Protein AF-A0A520AIV6-F1 (afdb_monomer_lite)

Structure (mmCIF, N/CA/C/O backbone):
data_AF-A0A520AIV6-F1
#
_entry.id   AF-A0A520AIV6-F1
#
loop_
_atom_site.group_PDB
_atom_site.id
_atom_site.type_symbol
_atom_site.label_atom_id
_atom_site.label_alt_id
_atom_site.label_comp_id
_atom_site.label_asym_id
_atom_site.label_entity_id
_atom_site.label_seq_id
_atom_site.pdbx_PDB_ins_code
_atom_site.Cartn_x
_atom_site.Cartn_y
_atom_site.Cartn_z
_atom_site.occupancy
_atom_site.B_iso_or_equiv
_atom_site.auth_seq_id
_atom_site.auth_comp_id
_atom_site.auth_asym_id
_atom_site.auth_atom_id
_atom_site.pdbx_PDB_model_num
ATOM 1 N N . MET A 1 1 ? -25.273 37.913 -7.290 1.00 60.16 1 MET A N 1
ATOM 2 C CA . MET A 1 1 ? -24.150 37.482 -8.160 1.00 60.16 1 MET A CA 1
ATOM 3 C C . MET A 1 1 ? -22.822 37.348 -7.413 1.00 60.16 1 MET A C 1
ATOM 5 O O . MET A 1 1 ? -22.269 36.262 -7.426 1.00 60.16 1 MET A O 1
ATOM 9 N N . LYS A 1 2 ? -22.345 38.371 -6.682 1.00 64.38 2 LYS A N 1
ATOM 10 C CA . LYS A 1 2 ? -21.058 38.322 -5.944 1.00 64.38 2 LYS A CA 1
ATOM 11 C C . LYS A 1 2 ? -20.924 37.144 -4.954 1.00 64.38 2 LYS A C 1
ATOM 13 O O . LYS A 1 2 ? -19.882 36.507 -4.905 1.00 64.38 2 LYS A O 1
ATOM 18 N N . LYS A 1 3 ? -21.998 36.812 -4.221 1.00 70.44 3 LYS A N 1
ATOM 19 C CA . LYS A 1 3 ? -22.026 35.675 -3.276 1.00 70.44 3 LYS A CA 1
ATOM 20 C C . LYS A 1 3 ? -21.972 34.301 -3.964 1.00 70.44 3 LYS A C 1
ATOM 22 O O . LYS A 1 3 ? -21.358 33.386 -3.435 1.00 70.44 3 LYS A O 1
ATOM 27 N N . LEU A 1 4 ? -22.579 34.178 -5.148 1.00 78.88 4 LEU A N 1
ATOM 28 C CA . LEU A 1 4 ? -22.555 32.945 -5.943 1.00 78.88 4 LEU A CA 1
ATOM 29 C C . LEU A 1 4 ? -21.161 32.717 -6.546 1.00 78.88 4 LEU A C 1
ATOM 31 O O . LEU A 1 4 ? -20.655 31.604 -6.521 1.00 78.88 4 LEU A O 1
ATOM 35 N N . LEU A 1 5 ? -20.514 33.796 -7.001 1.00 78.25 5 LEU A N 1
ATOM 36 C CA . LEU A 1 5 ? -19.137 33.762 -7.495 1.00 78.25 5 LEU A CA 1
ATOM 37 C C . LEU A 1 5 ? -18.151 33.334 -6.401 1.00 78.25 5 LEU A C 1
ATOM 39 O O . LEU A 1 5 ? -17.325 32.466 -6.643 1.00 78.25 5 LEU A O 1
ATOM 43 N N . ALA A 1 6 ? -18.286 33.871 -5.183 1.00 76.56 6 ALA A N 1
ATOM 44 C CA . ALA A 1 6 ? -17.454 33.464 -4.051 1.00 76.56 6 ALA A CA 1
ATOM 45 C C . ALA A 1 6 ? -17.627 31.974 -3.697 1.00 76.5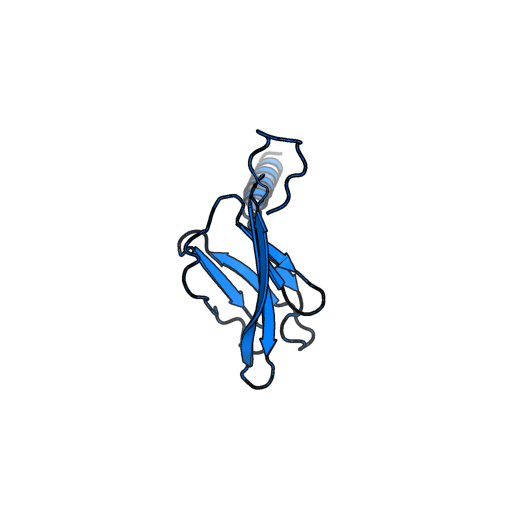6 6 ALA A C 1
ATOM 47 O O . ALA A 1 6 ? -16.644 31.296 -3.413 1.00 76.56 6 ALA A O 1
ATOM 48 N N . LEU A 1 7 ? -18.858 31.453 -3.762 1.00 80.25 7 LEU A N 1
ATOM 49 C CA . LEU A 1 7 ? -19.141 30.040 -3.505 1.00 80.25 7 LEU A CA 1
ATOM 50 C C . LEU A 1 7 ? -18.503 29.126 -4.563 1.00 80.25 7 LEU A C 1
ATOM 52 O O . LEU A 1 7 ? -17.910 28.112 -4.208 1.00 80.25 7 LEU A O 1
ATOM 56 N N . ILE A 1 8 ? -18.577 29.511 -5.842 1.00 79.81 8 ILE A N 1
ATOM 57 C CA . ILE A 1 8 ? -17.943 28.778 -6.947 1.00 79.81 8 ILE A CA 1
ATOM 58 C C . ILE A 1 8 ? -16.420 28.774 -6.773 1.00 79.81 8 ILE A C 1
ATOM 60 O O . ILE A 1 8 ? -15.805 27.720 -6.877 1.00 79.81 8 ILE A O 1
ATOM 64 N N . THR A 1 9 ? -15.810 29.909 -6.420 1.00 73.94 9 THR A N 1
ATOM 65 C CA . THR A 1 9 ? -14.361 29.988 -6.172 1.00 73.94 9 THR A CA 1
ATOM 66 C C . THR A 1 9 ? -13.918 29.081 -5.020 1.00 73.94 9 THR A C 1
ATOM 68 O O . THR A 1 9 ? -12.899 28.404 -5.136 1.00 73.94 9 THR A O 1
ATOM 71 N N . VAL A 1 10 ? -14.689 29.010 -3.928 1.00 75.69 10 VAL A N 1
ATOM 72 C CA . VAL A 1 10 ? -14.388 28.123 -2.788 1.00 75.69 10 VAL A CA 1
ATOM 73 C C . VAL A 1 10 ? -14.535 26.642 -3.163 1.00 75.69 10 VAL A C 1
ATOM 75 O O . VAL A 1 10 ? -13.696 25.836 -2.762 1.00 75.69 10 VAL A O 1
ATOM 78 N N . LEU A 1 11 ? -15.543 26.279 -3.967 1.00 70.38 11 LEU A N 1
ATOM 79 C CA . LEU A 1 11 ? -15.737 24.905 -4.455 1.00 70.38 11 LEU A CA 1
ATOM 80 C C . LEU A 1 11 ? -14.619 24.447 -5.408 1.00 70.38 11 LEU A C 1
ATOM 82 O O . LEU A 1 11 ? -14.231 23.279 -5.408 1.00 70.38 11 LEU A O 1
ATOM 86 N N . SER A 1 12 ? -14.083 25.362 -6.216 1.00 66.94 12 SER A N 1
ATOM 87 C CA . SER A 1 12 ? -12.991 25.050 -7.141 1.00 66.94 12 SER A CA 1
ATOM 88 C C . SER A 1 12 ? -11.679 24.765 -6.407 1.00 66.94 12 SER A C 1
ATOM 90 O O . SER A 1 12 ? -10.947 23.861 -6.795 1.00 66.94 12 SER A O 1
ATOM 92 N N . ILE A 1 13 ? -11.386 25.486 -5.317 1.00 65.62 13 ILE A N 1
ATOM 93 C CA . ILE A 1 13 ? -10.136 25.321 -4.553 1.00 65.62 13 ILE A CA 1
ATOM 94 C C . ILE A 1 13 ? -10.112 23.988 -3.785 1.00 65.62 13 ILE A C 1
ATOM 96 O O . ILE A 1 13 ? -9.057 23.367 -3.671 1.00 65.62 13 ILE A O 1
ATOM 100 N N . SER A 1 14 ? -11.259 23.500 -3.299 1.00 60.41 14 SER A N 1
ATOM 101 C CA . SER A 1 14 ? -11.327 22.225 -2.567 1.00 60.41 14 SER A CA 1
ATOM 102 C C . SER A 1 14 ? -11.121 20.991 -3.454 1.00 60.41 14 SER A C 1
ATOM 104 O O . SER A 1 14 ? -10.728 19.940 -2.947 1.00 60.41 14 SER A O 1
ATOM 106 N N . SER A 1 15 ? -11.322 21.112 -4.770 1.00 59.00 15 SER A N 1
ATOM 107 C CA . SER A 1 15 ? -11.185 19.995 -5.715 1.00 59.00 15 SER A CA 1
ATOM 108 C C . SER A 1 15 ? -9.723 19.619 -6.004 1.00 59.00 15 SER A C 1
ATOM 110 O O . SER A 1 15 ? -9.434 18.460 -6.292 1.00 59.00 15 SER A O 1
ATOM 112 N N . PHE A 1 16 ? -8.777 20.556 -5.866 1.00 56.31 16 PHE A N 1
ATOM 113 C CA . PHE A 1 16 ? -7.349 20.302 -6.124 1.00 56.31 16 PHE A CA 1
ATOM 114 C C . PHE A 1 16 ? -6.629 19.558 -4.986 1.00 56.31 16 PHE A C 1
ATOM 116 O O . PHE A 1 16 ? -5.507 19.095 -5.167 1.00 56.31 16 PHE A O 1
ATOM 123 N N . ALA A 1 17 ? -7.253 19.415 -3.812 1.00 53.16 17 ALA A N 1
ATOM 124 C CA . ALA A 1 17 ? -6.590 18.907 -2.610 1.00 53.16 17 ALA A CA 1
ATOM 125 C C . ALA A 1 17 ? -6.541 17.367 -2.483 1.00 53.16 17 ALA A C 1
ATOM 127 O O . ALA A 1 17 ? -6.012 16.866 -1.493 1.00 53.16 17 ALA A O 1
ATOM 128 N N . PHE A 1 18 ? -7.080 16.601 -3.444 1.00 54.81 18 PHE A N 1
ATOM 129 C CA . PHE A 1 18 ? -7.349 15.163 -3.250 1.00 54.81 18 PHE A CA 1
ATOM 130 C C . PHE A 1 18 ? -6.718 14.190 -4.259 1.00 54.81 18 PHE A C 1
ATOM 132 O O . PHE A 1 18 ? -7.055 13.010 -4.237 1.00 54.81 18 PHE A O 1
ATOM 139 N N . ALA A 1 19 ? -5.759 14.608 -5.084 1.00 57.44 19 ALA A N 1
ATOM 140 C CA . ALA A 1 19 ? -5.131 13.721 -6.074 1.00 57.44 19 ALA A CA 1
ATOM 141 C C . ALA A 1 19 ? -3.990 12.829 -5.521 1.00 57.44 19 ALA A C 1
ATOM 143 O O . ALA A 1 19 ? -3.084 12.469 -6.265 1.00 57.44 19 ALA A O 1
ATOM 144 N N . GLN A 1 20 ? -3.983 12.483 -4.227 1.00 65.69 20 GLN A N 1
ATOM 145 C CA . GLN A 1 20 ? -3.004 11.516 -3.716 1.00 65.69 20 GLN A CA 1
ATOM 146 C C . GLN A 1 20 ? -3.492 10.096 -4.008 1.00 65.69 20 GLN A C 1
ATOM 148 O O . GLN A 1 20 ? -4.543 9.695 -3.500 1.00 65.69 20 GLN A O 1
ATOM 153 N N . ASP A 1 21 ? -2.707 9.335 -4.774 1.00 81.06 21 ASP A N 1
ATOM 154 C CA . ASP A 1 21 ? -2.978 7.925 -5.053 1.00 81.06 21 ASP A CA 1
ATOM 155 C C . ASP A 1 21 ? -3.087 7.135 -3.744 1.00 81.06 21 ASP A C 1
ATOM 157 O O . ASP A 1 21 ? -2.118 6.907 -3.012 1.00 81.06 21 ASP A O 1
ATOM 161 N N . LYS A 1 22 ? -4.326 6.759 -3.426 1.00 93.12 22 LYS A N 1
ATOM 162 C CA . LYS A 1 22 ? -4.703 6.062 -2.202 1.00 93.12 22 LYS A CA 1
ATOM 163 C C . LYS A 1 22 ? -5.674 4.949 -2.547 1.00 93.12 22 LYS A C 1
ATOM 165 O O . LYS A 1 22 ? -6.695 5.164 -3.194 1.00 93.12 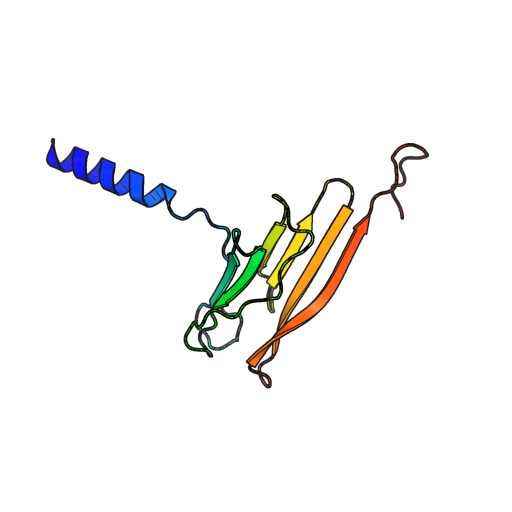22 LYS A O 1
ATOM 170 N N . ILE A 1 23 ? -5.405 3.768 -2.015 1.00 97.25 23 ILE A N 1
ATOM 171 C CA . ILE A 1 23 ? -6.344 2.653 -2.035 1.00 97.25 23 ILE A CA 1
ATOM 172 C C . ILE A 1 23 ? -7.410 2.895 -0.965 1.00 97.25 23 ILE A C 1
ATOM 174 O O . ILE A 1 23 ? -7.075 3.201 0.179 1.00 97.25 23 ILE A O 1
ATOM 178 N N . VAL A 1 24 ? -8.681 2.725 -1.329 1.00 97.00 24 VAL A N 1
ATOM 179 C CA . VAL A 1 24 ? -9.817 2.634 -0.400 1.00 97.00 24 VAL A CA 1
ATOM 180 C C . VAL A 1 24 ? -10.472 1.277 -0.613 1.00 97.00 24 VAL A C 1
ATOM 182 O O . VAL A 1 24 ? -11.088 1.052 -1.654 1.00 97.00 24 VAL A O 1
ATOM 185 N N . LYS A 1 25 ? -10.272 0.351 0.323 1.00 96.75 25 LYS A N 1
ATOM 186 C CA . LYS A 1 25 ? -10.729 -1.040 0.213 1.00 96.75 25 LYS A CA 1
ATOM 187 C C . LYS A 1 25 ? -10.738 -1.698 1.592 1.00 96.75 25 LYS A C 1
ATOM 189 O O . LYS A 1 25 ? -9.909 -1.337 2.409 1.00 96.75 25 LYS A O 1
ATOM 194 N N . ASP A 1 26 ? -11.617 -2.667 1.821 1.00 97.56 26 ASP A N 1
ATOM 195 C CA . ASP A 1 26 ? -11.536 -3.594 2.960 1.00 97.56 26 ASP A CA 1
ATOM 196 C C . ASP A 1 26 ? -10.305 -4.517 2.818 1.00 97.56 26 ASP A C 1
ATOM 198 O O . ASP A 1 26 ? 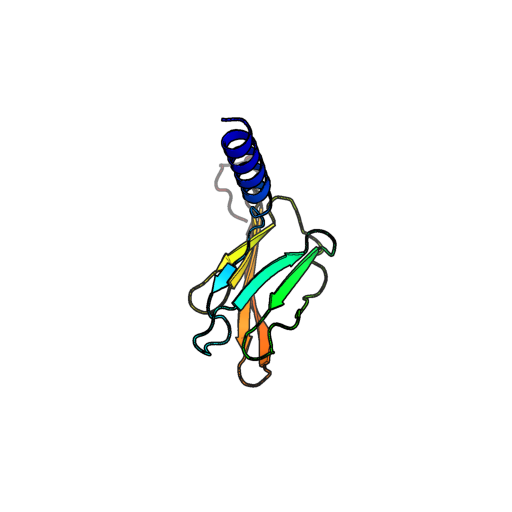-10.277 -5.415 1.966 1.00 97.56 26 ASP A O 1
ATOM 202 N N . ILE A 1 27 ? -9.237 -4.213 3.561 1.00 97.75 27 ILE A N 1
ATOM 203 C CA . ILE A 1 27 ? -7.946 -4.919 3.541 1.00 97.75 27 ILE A CA 1
ATOM 204 C C . ILE A 1 27 ? -7.882 -5.957 4.662 1.00 97.75 27 ILE A C 1
ATOM 206 O O . ILE A 1 27 ? -7.238 -6.993 4.476 1.00 97.75 27 ILE A O 1
ATOM 210 N N . ASP A 1 28 ? -8.512 -5.688 5.806 1.00 96.62 28 ASP A N 1
ATOM 211 C CA . ASP A 1 28 ? -8.496 -6.568 6.978 1.00 96.62 28 ASP A CA 1
ATOM 212 C C . ASP A 1 28 ? -9.725 -7.490 7.120 1.00 96.62 28 ASP A C 1
ATOM 214 O O . ASP A 1 28 ? -9.759 -8.352 8.008 1.00 96.62 28 ASP A O 1
ATOM 218 N N . PHE A 1 29 ? -10.647 -7.415 6.158 1.00 95.50 29 PHE A N 1
ATOM 219 C CA . PHE A 1 29 ? -11.817 -8.276 5.980 1.00 95.50 29 PHE A CA 1
ATOM 220 C C . PHE A 1 29 ? -12.843 -8.155 7.115 1.00 95.50 29 PHE A C 1
ATOM 222 O O . PHE A 1 29 ? -13.452 -9.156 7.516 1.00 95.50 29 PHE A O 1
ATOM 229 N N . ASP A 1 30 ? -13.037 -6.942 7.644 1.00 96.31 30 ASP A N 1
ATOM 230 C CA . ASP A 1 30 ? -14.070 -6.621 8.638 1.00 96.31 30 ASP A CA 1
ATOM 231 C C . ASP A 1 30 ? -15.323 -5.944 8.046 1.00 96.31 30 ASP A C 1
ATOM 233 O O . ASP A 1 30 ? -16.262 -5.615 8.780 1.00 96.31 30 ASP A O 1
ATOM 237 N N . GLY A 1 31 ? -15.371 -5.771 6.721 1.00 96.75 31 GLY A N 1
ATOM 238 C CA . GLY A 1 31 ? -16.475 -5.141 6.000 1.00 96.75 31 GLY A CA 1
ATOM 239 C C . GLY A 1 31 ? -16.434 -3.612 5.992 1.00 96.75 31 GLY A C 1
ATOM 240 O O . GLY A 1 31 ? -17.377 -2.988 5.496 1.00 96.75 31 GLY A O 1
ATOM 241 N N . LYS A 1 32 ? -15.381 -2.980 6.527 1.00 97.81 32 LYS A N 1
ATOM 242 C CA . LYS A 1 32 ? -15.187 -1.524 6.503 1.00 97.81 32 LYS A CA 1
ATOM 243 C C . LYS A 1 32 ? -14.020 -1.156 5.594 1.00 97.81 32 LYS A C 1
ATOM 245 O O . LYS A 1 32 ? -13.088 -1.916 5.385 1.00 97.81 32 LYS A O 1
ATOM 250 N N . ASN A 1 33 ? -14.079 0.048 5.032 1.00 98.00 33 ASN A N 1
ATOM 251 C CA . ASN A 1 33 ? -13.023 0.517 4.143 1.00 98.00 33 ASN A CA 1
ATOM 252 C C . ASN A 1 33 ? -11.777 0.944 4.922 1.00 98.00 33 ASN A C 1
ATOM 254 O O . ASN A 1 33 ? -11.840 1.853 5.753 1.00 98.00 33 ASN A O 1
ATOM 258 N N . ASP A 1 34 ? -10.640 0.389 4.523 1.00 98.06 34 ASP A N 1
ATOM 259 C CA . ASP A 1 34 ? -9.309 0.792 4.950 1.00 98.06 34 ASP A CA 1
ATOM 260 C C . ASP A 1 34 ? -8.670 1.746 3.954 1.00 98.06 34 ASP A C 1
ATOM 262 O O . ASP A 1 34 ? -9.179 1.995 2.854 1.00 98.06 34 ASP A O 1
ATOM 266 N N . THR A 1 35 ? -7.513 2.285 4.338 1.00 97.81 35 THR A N 1
ATOM 267 C CA . THR A 1 35 ? -6.702 3.087 3.424 1.00 97.81 35 THR A CA 1
ATOM 268 C C . THR A 1 35 ? -5.255 2.642 3.379 1.00 97.81 35 THR A C 1
ATOM 270 O O . THR A 1 35 ? -4.657 2.358 4.418 1.00 97.81 35 THR A O 1
ATOM 273 N N . VAL A 1 36 ? -4.690 2.644 2.173 1.00 98.19 36 VAL A N 1
ATOM 274 C CA . VAL A 1 36 ? -3.261 2.426 1.927 1.00 98.19 36 VAL A CA 1
ATOM 275 C C . VAL A 1 36 ? -2.757 3.507 0.981 1.00 98.19 36 VAL A C 1
ATOM 277 O O . VAL A 1 36 ? -3.382 3.765 -0.046 1.00 98.19 36 VAL A O 1
ATOM 280 N N . TYR A 1 37 ? -1.650 4.156 1.326 1.00 96.50 37 TYR A N 1
ATOM 281 C CA . TYR A 1 37 ? -1.009 5.186 0.505 1.00 96.50 37 TYR A CA 1
ATOM 282 C C . TYR A 1 37 ? 0.488 5.261 0.794 1.00 96.50 37 TYR A C 1
ATOM 284 O O . TYR A 1 37 ? 0.964 4.706 1.785 1.00 96.50 37 TYR A O 1
ATOM 292 N N . ILE A 1 38 ? 1.221 5.981 -0.053 1.00 95.38 38 ILE A N 1
ATOM 293 C CA . ILE A 1 38 ? 2.633 6.299 0.172 1.00 95.38 38 ILE A CA 1
ATOM 294 C C . ILE A 1 38 ? 2.731 7.691 0.801 1.00 95.38 38 ILE A C 1
ATOM 296 O O . ILE A 1 38 ? 2.211 8.673 0.268 1.00 95.38 38 ILE A O 1
ATOM 300 N N . ASP A 1 39 ? 3.386 7.778 1.955 1.00 93.75 39 ASP A N 1
ATOM 301 C CA . ASP A 1 39 ? 3.821 9.035 2.556 1.00 93.75 39 ASP A CA 1
ATOM 302 C C . ASP A 1 39 ? 5.058 9.523 1.798 1.00 93.75 39 ASP A C 1
ATOM 304 O O . ASP A 1 39 ? 6.166 9.077 2.072 1.00 93.75 39 ASP A O 1
ATOM 308 N N . GLN A 1 40 ? 4.859 10.417 0.828 1.00 88.88 40 GLN A N 1
ATOM 309 C CA . GLN A 1 40 ? 5.915 10.898 -0.075 1.00 88.88 40 GLN A CA 1
ATOM 310 C C . GLN A 1 40 ? 7.040 11.672 0.634 1.00 88.88 40 GLN A C 1
ATOM 312 O O . GLN A 1 40 ? 8.094 11.889 0.051 1.00 88.88 40 GLN A O 1
ATOM 317 N N . LYS A 1 41 ? 6.844 12.100 1.891 1.00 90.25 41 LYS A N 1
ATOM 318 C CA . LYS A 1 41 ? 7.901 12.763 2.674 1.00 90.25 41 LYS A CA 1
ATOM 319 C C . LYS A 1 41 ? 8.778 11.764 3.412 1.00 90.25 41 LYS A C 1
ATOM 321 O O . LYS A 1 41 ? 9.983 11.950 3.484 1.00 90.25 41 LYS A O 1
ATOM 326 N N . ALA A 1 42 ? 8.155 10.746 4.003 1.00 93.00 42 ALA A N 1
ATOM 327 C CA . ALA A 1 42 ? 8.854 9.706 4.754 1.00 93.00 42 ALA A CA 1
ATOM 328 C C . ALA A 1 42 ? 9.248 8.501 3.886 1.00 93.00 42 ALA A C 1
ATOM 330 O O . ALA A 1 42 ? 9.880 7.583 4.395 1.00 93.00 42 ALA A O 1
ATOM 331 N N . LEU A 1 43 ? 8.810 8.476 2.623 1.00 92.88 43 LEU A N 1
ATOM 332 C CA . LEU A 1 43 ? 8.959 7.374 1.673 1.00 92.88 43 LEU A CA 1
ATOM 333 C C . LEU A 1 43 ? 8.502 6.038 2.271 1.00 92.88 43 LEU A C 1
ATOM 335 O O . LEU A 1 43 ? 9.198 5.035 2.213 1.00 92.88 43 LEU A O 1
ATOM 339 N N . GLN A 1 44 ? 7.319 6.020 2.885 1.00 95.69 44 GLN A N 1
ATOM 340 C CA . GLN A 1 44 ? 6.779 4.850 3.588 1.00 95.69 44 GLN A CA 1
ATOM 341 C C . GLN A 1 44 ? 5.386 4.493 3.089 1.00 95.69 44 GLN A C 1
ATOM 343 O O . GLN A 1 44 ? 4.565 5.372 2.829 1.00 95.69 44 GLN A O 1
ATOM 348 N N . ILE A 1 45 ? 5.069 3.200 3.066 1.00 96.81 45 ILE A N 1
ATOM 349 C CA . ILE A 1 45 ? 3.689 2.735 2.954 1.00 96.81 45 ILE A CA 1
ATOM 350 C C . ILE A 1 45 ? 3.000 3.008 4.290 1.00 96.81 45 ILE A C 1
ATOM 352 O O . ILE A 1 45 ? 3.480 2.600 5.352 1.00 96.81 45 ILE A O 1
ATOM 356 N N . VAL A 1 46 ? 1.851 3.673 4.238 1.00 97.56 46 VAL A N 1
ATOM 357 C CA . VAL A 1 46 ? 0.989 3.900 5.392 1.00 97.56 46 VAL A CA 1
ATOM 358 C C . VAL A 1 46 ? -0.321 3.162 5.188 1.00 97.56 46 VAL A C 1
ATOM 360 O O . VAL A 1 46 ? -1.064 3.446 4.252 1.00 97.56 46 VAL A O 1
ATOM 363 N N . CYS A 1 47 ? -0.618 2.245 6.104 1.00 97.94 47 CYS A N 1
ATOM 364 C CA . CYS A 1 47 ? -1.904 1.563 6.186 1.00 97.94 47 CYS A CA 1
ATOM 365 C C . CYS A 1 47 ? -2.704 2.121 7.368 1.00 97.94 47 CYS A C 1
ATOM 367 O O . CYS A 1 47 ? -2.152 2.365 8.445 1.00 97.94 47 CYS A O 1
ATOM 369 N N . ARG A 1 48 ? -4.011 2.311 7.191 1.00 97.94 48 ARG A N 1
ATOM 370 C CA . ARG A 1 48 ? -4.951 2.624 8.276 1.00 97.94 48 ARG A CA 1
ATOM 371 C C . ARG A 1 48 ? -6.096 1.634 8.199 1.00 97.94 48 ARG A C 1
ATOM 373 O O . ARG A 1 48 ? -6.927 1.757 7.303 1.00 97.94 48 ARG A O 1
ATOM 380 N N . LEU A 1 49 ? -6.076 0.685 9.129 1.00 98.00 49 LEU A N 1
ATOM 381 C CA . LEU A 1 49 ? -6.979 -0.458 9.163 1.00 98.00 49 LEU A CA 1
ATOM 382 C C . LEU A 1 49 ? -8.104 -0.233 10.180 1.00 98.00 49 LEU A C 1
ATOM 384 O O . LEU A 1 49 ? -7.847 0.260 11.288 1.00 98.00 49 LEU A O 1
ATOM 388 N N . SER A 1 50 ? -9.327 -0.587 9.825 1.00 97.75 50 SER A N 1
ATOM 389 C CA . SER A 1 50 ? -10.543 -0.478 10.626 1.00 97.75 50 SER A CA 1
ATOM 390 C C . SER A 1 50 ? -10.445 -1.305 11.909 1.00 97.75 50 SER A C 1
ATOM 392 O O . SER A 1 50 ? -10.720 -0.773 12.991 1.00 97.75 50 SER A O 1
ATOM 394 N N . THR A 1 51 ? -9.917 -2.534 11.847 1.00 96.62 51 THR A N 1
ATOM 395 C CA . THR A 1 51 ? -9.687 -3.403 13.020 1.00 96.62 51 THR A CA 1
ATOM 396 C C . THR A 1 51 ? -8.664 -2.835 14.006 1.00 96.62 51 THR A C 1
ATOM 398 O O . THR A 1 51 ? -8.563 -3.296 15.146 1.00 96.62 51 THR A O 1
ATOM 401 N N . GLN A 1 52 ? -7.906 -1.816 13.592 1.00 96.44 52 GLN A N 1
ATOM 402 C CA . GLN A 1 52 ? -6.886 -1.137 14.394 1.00 96.44 52 GLN A CA 1
ATOM 403 C C . GLN A 1 52 ? -7.215 0.336 14.646 1.00 96.44 52 GLN A C 1
ATOM 405 O O . GLN A 1 52 ? -6.318 1.149 14.896 1.00 96.44 52 GLN A O 1
ATOM 410 N N . ASN A 1 53 ? -8.504 0.691 14.608 1.00 97.25 53 ASN A N 1
ATOM 411 C CA . ASN A 1 53 ? -9.004 2.045 14.860 1.00 97.25 53 ASN A CA 1
ATOM 412 C C . ASN A 1 53 ? -8.348 3.102 13.954 1.00 97.25 53 ASN A C 1
ATOM 414 O O . ASN A 1 53 ? -8.108 4.236 14.373 1.00 97.25 53 ASN A O 1
ATOM 418 N N . PHE A 1 54 ? -7.999 2.721 12.723 1.00 97.44 54 PHE A N 1
ATOM 419 C CA . PHE A 1 54 ? -7.364 3.578 11.723 1.00 97.44 54 PHE A CA 1
ATOM 420 C C . PHE A 1 54 ? -6.057 4.241 12.186 1.00 97.44 54 PHE A C 1
ATOM 422 O O . PHE A 1 54 ? -5.691 5.314 11.678 1.00 97.44 54 PHE A O 1
ATOM 429 N N . LYS A 1 55 ? -5.340 3.619 13.135 1.00 97.06 55 LYS A N 1
ATOM 430 C CA . LYS A 1 55 ? -3.973 4.014 13.500 1.00 97.06 55 LYS A CA 1
ATOM 431 C C . LYS A 1 55 ? -3.060 3.895 12.277 1.00 97.06 55 LYS A C 1
ATOM 433 O O . LYS A 1 55 ? -3.242 3.011 11.444 1.00 97.06 55 LYS A O 1
ATOM 438 N N . LYS A 1 56 ? -2.087 4.804 12.158 1.00 96.25 56 LYS A N 1
ATOM 439 C CA . LYS A 1 56 ? -1.104 4.776 11.065 1.00 96.25 56 LYS A CA 1
ATOM 440 C C . LYS A 1 56 ? -0.102 3.651 11.316 1.00 96.25 56 LYS A C 1
ATOM 442 O O . LYS A 1 56 ? 0.771 3.795 12.168 1.00 96.25 56 LYS A O 1
ATOM 447 N N . LEU A 1 57 ? -0.219 2.570 10.559 1.00 95.88 57 LEU A N 1
ATOM 448 C CA . LEU A 1 57 ? 0.793 1.523 10.469 1.00 95.88 57 LEU A CA 1
ATOM 449 C C . LEU A 1 57 ? 1.764 1.914 9.362 1.00 95.88 57 LEU A C 1
ATOM 451 O O . LEU A 1 57 ? 1.331 2.194 8.244 1.00 95.88 57 LEU A O 1
ATOM 455 N N . ARG A 1 58 ? 3.054 1.980 9.679 1.00 96.38 58 ARG A N 1
ATOM 456 C CA . ARG A 1 58 ? 4.095 2.441 8.757 1.00 96.38 58 ARG A CA 1
ATOM 457 C C . ARG A 1 58 ? 5.021 1.288 8.411 1.00 96.38 58 ARG A C 1
ATOM 459 O O . ARG A 1 58 ? 5.416 0.533 9.298 1.00 96.38 58 ARG A O 1
ATOM 466 N N . SER A 1 59 ? 5.362 1.161 7.135 1.00 95.62 59 SER A N 1
ATOM 467 C CA . SER A 1 59 ? 6.466 0.304 6.715 1.00 95.62 59 SER A CA 1
ATOM 468 C C . SER A 1 59 ? 7.812 0.912 7.117 1.00 95.62 59 SER A C 1
ATOM 470 O O . SER A 1 59 ? 7.892 2.048 7.590 1.00 95.62 59 SER A O 1
ATOM 472 N N . LYS A 1 60 ? 8.889 0.168 6.853 1.00 93.94 60 LYS A N 1
ATOM 473 C CA . LYS A 1 60 ? 10.212 0.775 6.676 1.00 93.94 60 LYS A CA 1
ATOM 474 C C . LYS A 1 60 ? 10.205 1.724 5.471 1.00 93.94 60 LYS A C 1
ATOM 476 O O . LYS A 1 60 ? 9.279 1.689 4.655 1.00 93.94 60 LYS A O 1
ATOM 481 N N . GLU A 1 61 ? 11.223 2.569 5.397 1.00 94.44 61 GLU A N 1
ATOM 482 C CA . GLU A 1 61 ? 11.469 3.431 4.242 1.00 94.44 61 GLU A CA 1
ATOM 483 C C . GLU A 1 61 ? 11.623 2.606 2.951 1.00 94.44 61 GLU A C 1
ATOM 485 O O . GLU A 1 61 ? 12.123 1.480 2.971 1.00 94.44 61 GLU A O 1
ATOM 490 N N . ILE A 1 62 ? 11.138 3.150 1.838 1.00 91.50 62 ILE A N 1
ATOM 491 C CA . ILE A 1 62 ? 11.225 2.575 0.498 1.00 91.50 62 ILE A CA 1
ATOM 492 C C . ILE A 1 62 ? 12.486 3.148 -0.157 1.00 91.50 62 ILE A C 1
ATOM 494 O O . ILE A 1 62 ? 12.449 4.227 -0.749 1.00 91.50 62 ILE A O 1
ATOM 498 N N . GLU A 1 63 ? 13.593 2.412 -0.063 1.00 81.19 63 GLU A N 1
ATOM 499 C CA . GLU A 1 63 ? 14.920 2.867 -0.514 1.00 81.19 63 GLU A CA 1
ATOM 500 C C . GLU A 1 63 ? 14.973 3.224 -2.010 1.00 81.19 63 GLU A C 1
ATOM 502 O O . GLU A 1 63 ? 15.623 4.189 -2.394 1.00 81.19 63 GLU A O 1
ATOM 507 N N . MET A 1 64 ? 14.250 2.489 -2.860 1.00 78.44 64 MET A N 1
ATOM 508 C CA . MET A 1 64 ? 14.219 2.702 -4.317 1.00 78.44 64 MET A CA 1
ATOM 509 C C . MET A 1 64 ? 12.934 3.391 -4.791 1.00 78.44 64 MET A C 1
ATOM 511 O O . MET A 1 64 ? 12.404 3.089 -5.862 1.00 78.44 64 MET A O 1
ATOM 515 N N . SER A 1 65 ? 12.380 4.287 -3.974 1.00 78.12 65 SER A N 1
ATOM 516 C CA . SER A 1 65 ? 11.209 5.054 -4.396 1.00 78.12 65 SER A CA 1
ATOM 517 C C . SER A 1 65 ? 11.554 6.037 -5.522 1.00 78.12 65 SER A C 1
ATOM 519 O O . SER A 1 65 ? 12.621 6.646 -5.548 1.00 78.12 65 SER A O 1
ATOM 521 N N . SER A 1 66 ? 10.645 6.173 -6.483 1.00 81.88 66 SER A N 1
ATOM 522 C CA . SER A 1 66 ? 10.719 7.159 -7.558 1.00 81.88 66 SER A CA 1
ATOM 523 C C . SER A 1 66 ? 9.320 7.658 -7.905 1.00 81.88 66 SER A C 1
ATOM 525 O O . SER A 1 66 ? 8.330 7.160 -7.365 1.00 81.88 66 SER A O 1
ATOM 527 N N . ASP A 1 67 ? 9.220 8.590 -8.852 1.00 84.56 67 ASP A N 1
ATOM 528 C CA . ASP A 1 67 ? 7.934 9.087 -9.362 1.00 84.56 67 ASP A CA 1
ATOM 529 C C . ASP A 1 67 ? 7.050 7.968 -9.948 1.00 84.56 67 ASP A C 1
ATOM 531 O O . ASP A 1 67 ? 5.834 8.113 -10.041 1.00 84.56 67 ASP A O 1
ATOM 535 N N . ASN A 1 68 ? 7.648 6.821 -10.293 1.00 89.50 68 ASN A N 1
ATOM 536 C CA . ASN A 1 68 ? 6.945 5.637 -10.785 1.00 89.50 68 ASN A CA 1
ATOM 537 C C . ASN A 1 68 ? 6.550 4.652 -9.671 1.00 89.50 68 ASN A C 1
ATOM 539 O O . ASN A 1 68 ? 6.110 3.535 -9.969 1.00 89.50 68 ASN A O 1
ATOM 543 N N . THR A 1 69 ? 6.734 5.019 -8.399 1.00 92.75 69 THR A N 1
ATOM 544 C CA . THR A 1 69 ? 6.306 4.210 -7.258 1.00 92.75 69 THR A CA 1
ATOM 545 C C . THR A 1 69 ? 4.856 4.506 -6.899 1.00 92.75 69 THR A C 1
ATOM 547 O O . THR A 1 69 ? 4.511 5.622 -6.520 1.00 92.75 69 THR A O 1
ATOM 550 N N . TYR A 1 70 ? 4.010 3.480 -6.921 1.00 94.06 70 TYR A N 1
ATOM 551 C CA . TYR A 1 70 ? 2.601 3.598 -6.550 1.00 94.06 70 TYR A CA 1
ATOM 552 C C . TYR A 1 70 ? 2.096 2.353 -5.823 1.00 94.06 70 TYR A C 1
ATOM 554 O O . TYR A 1 70 ? 2.717 1.287 -5.844 1.00 94.06 70 TYR A O 1
ATOM 562 N N . VAL A 1 71 ? 0.940 2.490 -5.172 1.00 96.75 71 VAL A N 1
ATOM 563 C CA . VAL A 1 71 ? 0.221 1.366 -4.568 1.00 96.75 71 VAL A CA 1
ATOM 564 C C . VAL A 1 71 ? -0.990 0.992 -5.411 1.00 96.75 71 VAL A C 1
ATOM 566 O O . VAL A 1 71 ? -1.709 1.855 -5.910 1.00 96.75 71 VAL A O 1
ATOM 569 N N . LYS A 1 72 ? -1.245 -0.308 -5.556 1.00 96.06 72 LYS A N 1
ATOM 570 C CA . LYS A 1 72 ? -2.386 -0.837 -6.311 1.00 96.06 72 LYS A CA 1
ATOM 571 C C . LYS A 1 72 ? -3.131 -1.894 -5.507 1.00 96.06 72 LYS A C 1
ATOM 573 O O . LYS A 1 72 ? -2.520 -2.806 -4.963 1.00 96.06 72 LYS A O 1
ATOM 578 N N . ALA A 1 73 ? -4.458 -1.806 -5.455 1.00 96.69 73 ALA A N 1
ATOM 579 C CA . ALA A 1 73 ? -5.270 -2.837 -4.816 1.00 96.69 73 ALA A CA 1
ATOM 580 C C . ALA A 1 73 ? -5.200 -4.159 -5.601 1.00 96.69 73 ALA A C 1
ATOM 582 O O . ALA A 1 73 ? -5.277 -4.170 -6.831 1.00 96.69 73 ALA A O 1
ATOM 583 N N . THR A 1 74 ? -5.123 -5.281 -4.889 1.00 96.19 74 THR A N 1
ATOM 584 C CA . THR A 1 74 ? -5.275 -6.632 -5.452 1.00 96.19 74 THR A CA 1
ATOM 585 C C . THR A 1 74 ? -6.490 -7.305 -4.828 1.00 96.19 74 THR A C 1
ATOM 587 O O . THR A 1 74 ? -7.097 -6.755 -3.911 1.00 96.19 74 THR A O 1
ATOM 590 N N . ARG A 1 75 ? -6.896 -8.495 -5.296 1.00 93.38 75 ARG A N 1
ATOM 591 C CA . ARG A 1 75 ? -8.076 -9.198 -4.754 1.00 93.38 75 ARG A CA 1
ATOM 592 C C . ARG A 1 75 ? -7.995 -9.391 -3.232 1.00 93.38 75 ARG A C 1
ATOM 594 O O . ARG A 1 75 ? -8.963 -9.061 -2.555 1.00 93.38 75 ARG A O 1
ATOM 601 N N . ASN A 1 76 ? -6.836 -9.815 -2.721 1.00 91.88 76 ASN A N 1
ATOM 602 C CA . ASN A 1 76 ? -6.625 -10.210 -1.321 1.00 91.88 76 ASN A CA 1
ATOM 603 C C . ASN A 1 76 ? -5.551 -9.358 -0.617 1.00 91.88 76 ASN A C 1
ATOM 605 O O . ASN A 1 76 ? -4.764 -9.892 0.165 1.00 91.88 76 ASN A O 1
ATOM 609 N N . GLY A 1 77 ? -5.456 -8.070 -0.952 1.00 96.75 77 GLY A N 1
ATOM 610 C CA . GLY A 1 77 ? -4.471 -7.159 -0.374 1.00 96.75 77 GLY A CA 1
ATOM 611 C C . GLY A 1 77 ? -4.130 -6.014 -1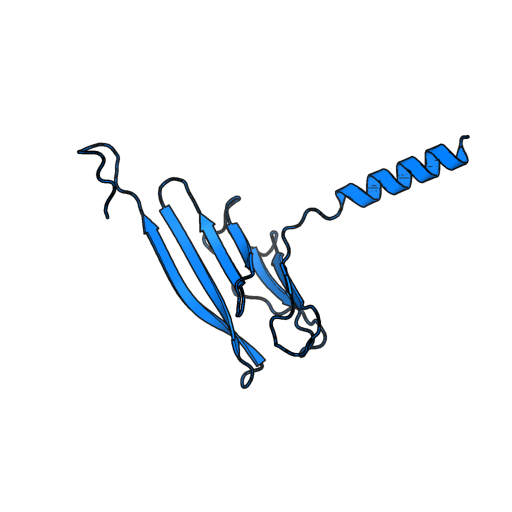.319 1.00 96.75 77 GLY A C 1
ATOM 612 O O . GLY A 1 77 ? -5.015 -5.428 -1.951 1.00 96.75 77 GLY A O 1
ATOM 613 N N . PHE A 1 78 ? -2.843 -5.702 -1.426 1.00 98.19 78 PHE A N 1
ATOM 614 C CA . PHE A 1 78 ? -2.336 -4.660 -2.314 1.00 98.19 78 PHE A CA 1
ATOM 615 C C . PHE A 1 78 ? -0.895 -4.938 -2.750 1.00 98.19 78 PHE A C 1
ATOM 617 O O . PHE A 1 78 ? -0.228 -5.822 -2.223 1.00 98.19 78 PHE A O 1
ATOM 624 N N . GLU A 1 79 ? -0.420 -4.177 -3.725 1.00 97.62 79 GLU A N 1
ATOM 625 C CA . GLU A 1 79 ? 0.956 -4.187 -4.204 1.00 97.62 79 GLU A CA 1
ATOM 626 C C . GLU A 1 79 ? 1.568 -2.797 -4.076 1.00 97.62 79 GLU A C 1
ATOM 628 O O . GLU A 1 79 ? 0.896 -1.803 -4.352 1.00 97.62 79 GLU A O 1
ATOM 633 N N . LEU A 1 80 ? 2.846 -2.738 -3.709 1.00 96.50 80 LEU A N 1
ATOM 634 C CA . LEU A 1 80 ? 3.723 -1.626 -4.068 1.00 96.50 80 LEU A CA 1
ATOM 635 C C . LEU A 1 80 ? 4.337 -1.964 -5.423 1.00 96.50 80 LEU A C 1
ATOM 637 O O . LEU A 1 80 ? 4.878 -3.056 -5.574 1.00 96.50 80 LEU A O 1
ATOM 641 N N . ARG A 1 81 ? 4.282 -1.051 -6.386 1.00 95.12 81 ARG A N 1
ATOM 642 C CA . ARG A 1 81 ? 4.938 -1.210 -7.686 1.00 95.12 81 ARG A CA 1
ATOM 643 C C . ARG A 1 81 ? 5.903 -0.070 -7.915 1.00 95.12 81 ARG A C 1
ATOM 645 O O . ARG A 1 81 ? 5.562 1.071 -7.627 1.00 95.12 81 ARG A O 1
ATOM 652 N N . ASN A 1 82 ? 7.066 -0.392 -8.459 1.00 93.75 82 ASN A N 1
ATOM 653 C CA . ASN A 1 82 ? 8.006 0.562 -9.018 1.00 93.75 82 ASN A CA 1
ATOM 654 C C . ASN A 1 82 ? 8.354 0.074 -10.424 1.00 93.75 82 ASN A C 1
ATOM 656 O O . ASN A 1 82 ? 9.032 -0.939 -10.584 1.00 93.75 82 ASN A O 1
ATOM 660 N N . ASN A 1 83 ? 7.828 0.760 -11.436 1.00 91.31 83 ASN A N 1
ATOM 661 C CA . ASN A 1 83 ? 7.953 0.327 -12.823 1.00 91.31 83 ASN A CA 1
ATOM 662 C C . ASN A 1 83 ? 8.742 1.349 -13.634 1.00 91.31 83 ASN A C 1
ATOM 664 O O . ASN A 1 83 ? 8.339 2.504 -13.741 1.00 91.31 83 ASN A O 1
ATOM 668 N N . TRP A 1 84 ? 9.805 0.902 -14.288 1.00 88.75 84 TRP A N 1
ATOM 669 C CA . TRP A 1 84 ? 10.512 1.666 -15.309 1.00 88.75 84 TRP A CA 1
ATOM 670 C C . TRP A 1 84 ? 10.388 0.985 -16.665 1.00 88.75 84 TRP A C 1
ATOM 672 O O . TRP A 1 84 ? 9.956 -0.161 -16.781 1.00 88.75 84 TRP A O 1
ATOM 682 N N . MET A 1 85 ? 10.813 1.687 -17.714 1.00 85.62 85 MET A N 1
ATOM 683 C CA . MET A 1 85 ? 10.770 1.165 -19.079 1.00 85.62 85 MET A CA 1
ATOM 684 C C . MET A 1 85 ? 11.533 -0.160 -19.229 1.00 85.62 85 MET A C 1
ATOM 686 O O . MET A 1 85 ? 11.116 -1.016 -20.001 1.00 85.62 85 MET A O 1
ATOM 690 N N . ARG A 1 86 ? 12.649 -0.328 -18.504 1.00 85.75 86 ARG A N 1
ATOM 691 C CA . ARG A 1 86 ? 13.571 -1.462 -18.679 1.00 85.75 86 ARG A CA 1
ATOM 692 C C . ARG A 1 86 ? 13.801 -2.321 -17.443 1.00 85.75 86 ARG A C 1
ATOM 694 O O . ARG A 1 86 ? 14.452 -3.347 -17.555 1.00 85.75 86 ARG A O 1
ATOM 701 N N . ALA A 1 87 ? 13.285 -1.926 -16.291 1.00 89.62 87 ALA A N 1
ATOM 702 C CA . ALA A 1 87 ? 13.349 -2.735 -15.086 1.00 89.62 87 ALA A CA 1
ATOM 703 C C . ALA A 1 87 ? 12.251 -2.309 -14.118 1.00 89.62 87 ALA A C 1
ATOM 705 O O . ALA A 1 87 ? 11.696 -1.216 -14.238 1.00 89.62 87 ALA A O 1
ATOM 706 N N . GLY A 1 88 ? 11.939 -3.145 -13.147 1.00 92.38 88 GLY A N 1
ATOM 707 C CA . GLY A 1 88 ? 11.003 -2.783 -12.100 1.00 92.38 88 GLY A CA 1
ATOM 708 C C . GLY A 1 88 ? 10.705 -3.947 -11.184 1.00 92.38 88 GLY A C 1
ATOM 709 O O . GLY A 1 88 ? 11.131 -5.077 -11.418 1.00 92.38 88 GLY A O 1
ATOM 710 N N . TYR A 1 89 ? 9.953 -3.657 -10.134 1.00 94.00 89 TYR A N 1
ATOM 711 C CA . TYR A 1 89 ? 9.544 -4.655 -9.164 1.00 94.00 89 TYR A CA 1
ATOM 712 C C . TYR A 1 89 ? 8.144 -4.376 -8.621 1.00 94.00 89 TYR A C 1
ATOM 714 O O . TYR A 1 89 ? 7.637 -3.250 -8.636 1.00 94.00 89 TYR A O 1
ATOM 722 N N . ALA A 1 90 ? 7.522 -5.426 -8.102 1.00 95.62 90 ALA A N 1
ATOM 723 C CA . ALA A 1 90 ? 6.303 -5.349 -7.324 1.00 95.62 90 ALA A CA 1
ATOM 724 C C . ALA A 1 90 ? 6.456 -6.151 -6.032 1.00 95.62 90 ALA A C 1
ATOM 726 O O . ALA A 1 90 ? 6.877 -7.305 -6.050 1.00 95.62 90 ALA A O 1
ATOM 727 N N . CYS A 1 91 ? 6.066 -5.543 -4.917 1.00 97.00 91 CYS A N 1
ATOM 728 C CA . CYS A 1 91 ? 5.990 -6.183 -3.611 1.00 97.00 91 CYS A CA 1
ATOM 729 C C . CYS A 1 91 ? 4.518 -6.410 -3.266 1.00 97.00 91 CYS A C 1
ATOM 731 O O . CYS A 1 91 ? 3.746 -5.454 -3.186 1.00 97.00 91 CYS A O 1
ATOM 733 N N . GLN A 1 92 ? 4.127 -7.663 -3.058 1.00 98.12 92 GLN A N 1
ATOM 734 C 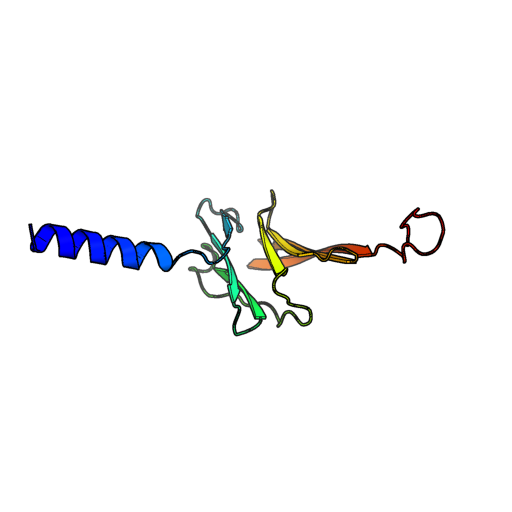CA . GLN A 1 92 ? 2.760 -8.064 -2.739 1.00 98.12 92 GLN A CA 1
ATOM 735 C C . GLN A 1 92 ? 2.551 -8.114 -1.231 1.00 98.12 92 GLN A C 1
ATOM 737 O O . GLN A 1 92 ? 3.278 -8.802 -0.517 1.00 98.12 92 GLN A O 1
ATOM 742 N N . PHE A 1 93 ? 1.512 -7.445 -0.750 1.00 98.25 93 PHE A N 1
ATOM 743 C CA . PHE A 1 93 ? 1.177 -7.366 0.663 1.00 98.25 93 PHE A CA 1
ATOM 744 C C . PHE A 1 93 ? -0.216 -7.924 0.941 1.00 98.25 93 PHE A C 1
ATOM 746 O O . PHE A 1 93 ? -1.156 -7.722 0.166 1.00 98.25 93 PHE A O 1
ATOM 753 N N . ARG A 1 94 ? -0.361 -8.592 2.085 1.00 97.50 94 ARG A N 1
ATOM 754 C CA . ARG A 1 94 ? -1.635 -9.118 2.587 1.00 97.50 94 ARG A CA 1
ATOM 755 C C . ARG A 1 94 ? -1.757 -8.891 4.089 1.00 97.50 94 ARG A C 1
ATOM 757 O O . ARG A 1 94 ? -0.756 -8.895 4.799 1.00 97.50 94 ARG A O 1
ATOM 764 N N . TYR A 1 95 ? -2.983 -8.704 4.565 1.00 97.56 95 TYR A N 1
ATOM 765 C CA . TYR A 1 95 ? -3.276 -8.690 5.992 1.00 97.56 95 TYR A CA 1
ATOM 766 C C . TYR A 1 95 ? -3.276 -10.101 6.581 1.00 97.56 95 TYR A C 1
ATOM 768 O O . TYR A 1 95 ? -3.953 -10.994 6.071 1.00 97.56 95 TYR A O 1
ATOM 776 N N . GLU A 1 96 ? -2.545 -10.273 7.675 1.00 96.25 96 GLU A N 1
ATOM 777 C CA . GLU A 1 96 ? -2.543 -11.475 8.496 1.00 96.25 96 GLU A CA 1
ATOM 778 C C . GLU A 1 96 ? -3.399 -11.265 9.738 1.00 96.25 96 GLU A C 1
ATOM 780 O O . GLU A 1 96 ? -3.097 -10.436 10.602 1.00 96.25 96 GLU A O 1
ATOM 785 N N . LYS A 1 97 ? -4.488 -12.032 9.820 1.00 92.81 97 LYS A N 1
ATOM 786 C CA . LYS A 1 97 ? -5.537 -11.848 10.829 1.00 92.81 97 LYS A CA 1
ATOM 787 C C . LYS A 1 97 ? -5.086 -12.212 12.242 1.00 92.81 97 LYS A C 1
ATOM 789 O O . LYS A 1 97 ? -5.554 -11.598 13.199 1.00 92.81 97 LYS A O 1
ATOM 794 N N . VAL A 1 98 ? -4.202 -13.201 12.377 1.00 93.88 98 VAL A N 1
ATOM 795 C CA . VAL A 1 98 ? -3.729 -13.687 13.683 1.00 93.88 98 VAL A CA 1
ATOM 796 C C . VAL A 1 98 ? -2.793 -12.658 14.319 1.00 93.88 98 VAL A C 1
ATOM 798 O O . VAL A 1 98 ? -3.007 -12.236 15.452 1.00 93.88 98 VAL A O 1
ATOM 801 N N . GLU A 1 99 ? -1.810 -12.183 13.561 1.00 93.94 99 GLU A N 1
ATOM 802 C CA . GLU A 1 99 ? -0.804 -11.209 13.991 1.00 93.94 99 GLU A CA 1
ATOM 803 C C . GLU A 1 99 ? -1.300 -9.763 13.903 1.00 93.94 99 GLU A C 1
ATOM 805 O O . GLU A 1 99 ? -0.627 -8.851 14.380 1.00 93.94 99 GLU A O 1
ATOM 810 N N . LYS A 1 100 ? -2.461 -9.542 13.273 1.00 93.12 100 LYS A N 1
ATOM 811 C CA . LYS A 1 100 ? -3.033 -8.221 12.983 1.00 93.12 100 LYS A CA 1
ATOM 812 C C . LYS A 1 100 ? -2.014 -7.303 12.310 1.00 93.12 100 LYS A C 1
ATOM 814 O O . LYS A 1 100 ? -1.832 -6.149 12.698 1.00 93.12 100 LYS A O 1
ATOM 819 N N . SER A 1 101 ? -1.326 -7.818 11.297 1.00 94.75 101 SER A N 1
ATOM 820 C CA . SER A 1 101 ? -0.244 -7.104 10.615 1.00 94.75 101 SER A CA 1
ATOM 821 C C . SER A 1 101 ? -0.350 -7.231 9.102 1.00 94.75 101 SER A C 1
ATOM 823 O O . SER A 1 101 ? -1.028 -8.112 8.585 1.00 94.75 101 SER A O 1
ATOM 825 N N . ILE A 1 102 ? 0.309 -6.327 8.380 1.00 97.50 102 ILE A N 1
ATOM 826 C CA . ILE A 1 102 ? 0.470 -6.436 6.931 1.00 97.50 102 ILE A CA 1
ATOM 827 C C . ILE A 1 102 ? 1.788 -7.159 6.659 1.00 97.50 102 ILE A C 1
ATOM 829 O O . ILE A 1 102 ? 2.849 -6.693 7.076 1.00 97.50 102 ILE A O 1
ATOM 833 N N . ARG A 1 103 ? 1.722 -8.284 5.951 1.00 96.88 103 ARG A N 1
ATOM 834 C CA . ARG A 1 103 ? 2.866 -9.123 5.596 1.00 96.88 103 ARG A CA 1
ATOM 835 C C . ARG A 1 103 ? 3.203 -8.965 4.118 1.00 96.88 103 ARG A C 1
ATOM 837 O O . ARG A 1 103 ? 2.309 -8.970 3.273 1.00 96.88 103 ARG A O 1
ATOM 844 N N . LEU A 1 104 ? 4.495 -8.861 3.816 1.00 96.56 104 LEU A N 1
ATOM 845 C CA . LEU A 1 104 ? 5.027 -9.056 2.468 1.00 96.56 104 LEU A CA 1
ATOM 846 C C . LEU A 1 104 ? 4.955 -10.551 2.132 1.00 96.56 104 LEU A C 1
ATOM 848 O O . LEU A 1 104 ? 5.569 -11.361 2.823 1.00 96.56 104 LEU A O 1
ATOM 852 N N . ILE A 1 105 ? 4.198 -10.907 1.100 1.00 97.19 105 ILE A N 1
ATOM 853 C CA . ILE A 1 105 ? 3.936 -12.302 0.713 1.00 97.19 105 ILE A CA 1
ATOM 854 C C . ILE A 1 105 ? 4.588 -12.703 -0.611 1.00 97.19 105 ILE A C 1
ATOM 856 O O . ILE A 1 105 ? 4.571 -13.876 -0.966 1.00 97.19 105 ILE A O 1
ATOM 860 N N . GLY A 1 106 ? 5.152 -11.748 -1.347 1.00 97.06 106 GLY A N 1
ATOM 861 C CA . GLY A 1 106 ? 5.808 -12.024 -2.616 1.00 97.06 106 GLY A CA 1
ATOM 862 C C . GLY A 1 106 ? 6.512 -10.797 -3.169 1.00 97.06 106 GLY A C 1
ATOM 863 O O . GLY A 1 106 ? 6.102 -9.665 -2.909 1.00 97.06 106 GLY A O 1
ATOM 864 N N . ILE A 1 107 ? 7.564 -11.044 -3.940 1.00 96.12 107 ILE A N 1
ATOM 865 C CA . ILE A 1 107 ? 8.261 -10.043 -4.740 1.00 96.12 107 ILE A CA 1
ATOM 866 C C . ILE A 1 107 ? 8.325 -10.592 -6.162 1.00 96.12 107 ILE A C 1
ATOM 868 O O . ILE A 1 107 ? 8.627 -11.767 -6.360 1.00 96.12 107 ILE A O 1
ATOM 872 N N . THR A 1 108 ? 8.021 -9.751 -7.141 1.00 94.94 108 THR A N 1
ATOM 873 C CA . THR A 1 108 ? 8.250 -10.038 -8.559 1.00 94.94 108 THR A CA 1
ATOM 874 C C . THR A 1 108 ? 9.092 -8.926 -9.146 1.00 94.94 108 THR A C 1
ATOM 876 O O . THR A 1 108 ? 8.833 -7.762 -8.847 1.00 94.94 108 THR A O 1
ATOM 879 N N . GLU A 1 109 ? 10.031 -9.262 -10.014 1.00 93.69 109 GLU A N 1
ATOM 880 C CA . GLU A 1 109 ? 10.897 -8.304 -10.692 1.00 93.69 109 GLU A CA 1
ATOM 881 C C . GLU A 1 109 ? 10.926 -8.570 -12.194 1.00 93.69 109 GLU A C 1
ATOM 883 O O . GLU A 1 109 ? 10.570 -9.655 -12.657 1.00 93.69 109 GLU A O 1
ATOM 888 N N . TYR A 1 110 ? 11.314 -7.556 -12.956 1.00 89.75 110 TYR A N 1
ATOM 889 C CA . TYR A 1 110 ? 11.649 -7.696 -14.364 1.00 89.75 110 TYR A CA 1
ATOM 890 C C . TYR A 1 110 ? 12.846 -6.812 -14.688 1.00 89.75 110 TYR A C 1
ATOM 892 O O . TYR A 1 110 ? 13.006 -5.725 -14.125 1.00 89.75 110 TYR A O 1
ATOM 900 N N . ALA A 1 111 ? 13.656 -7.267 -15.633 1.00 88.00 111 ALA A N 1
ATOM 901 C CA . ALA A 1 111 ? 14.728 -6.501 -16.236 1.00 88.00 111 ALA A CA 1
ATOM 902 C C . ALA A 1 111 ? 14.806 -6.882 -17.715 1.00 88.00 111 ALA A C 1
ATOM 904 O O . ALA A 1 111 ? 14.833 -8.058 -18.053 1.00 88.00 111 ALA A O 1
ATOM 905 N N . PHE A 1 112 ? 14.817 -5.884 -18.589 1.00 80.75 112 PHE A N 1
ATOM 906 C CA . PHE A 1 112 ? 14.958 -6.060 -20.027 1.00 80.75 112 PHE A CA 1
ATOM 907 C C . PHE A 1 112 ? 16.401 -5.725 -20.423 1.00 80.75 112 PHE A C 1
ATOM 909 O O . PHE A 1 112 ? 16.867 -4.593 -20.213 1.00 80.75 112 PHE A O 1
ATOM 916 N N . GLY A 1 113 ? 17.107 -6.702 -21.004 1.00 68.00 113 GLY A N 1
ATOM 917 C CA . GLY A 1 113 ? 18.487 -6.577 -21.491 1.00 68.00 113 GLY A CA 1
ATOM 918 C C . GLY A 1 113 ? 18.679 -5.453 -22.520 1.00 68.00 113 GLY A C 1
ATOM 919 O O . GLY A 1 113 ? 17.720 -4.856 -23.013 1.00 68.00 113 GLY A O 1
ATOM 920 N N . ASN A 1 114 ? 19.933 -5.075 -22.803 1.00 65.38 114 ASN A N 1
ATOM 921 C CA . ASN A 1 114 ? 20.221 -4.015 -23.780 1.00 65.38 114 ASN A CA 1
ATOM 922 C C . ASN A 1 114 ? 19.736 -4.420 -25.173 1.00 65.38 114 ASN A C 1
ATOM 924 O O . ASN A 1 114 ? 20.070 -5.497 -25.647 1.00 65.38 114 ASN A O 1
ATOM 928 N N . ALA A 1 115 ?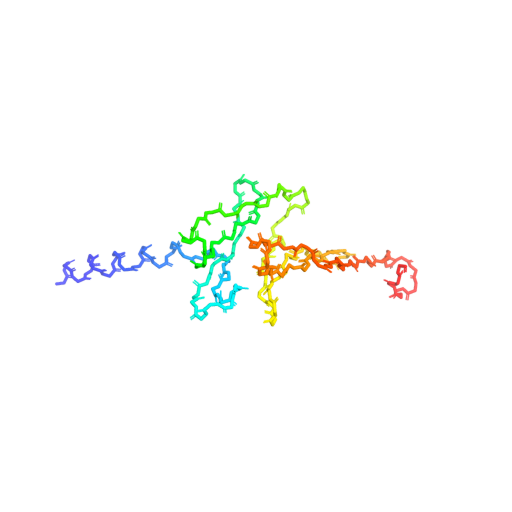 19.042 -3.510 -25.865 1.00 58.62 115 ALA A N 1
ATOM 929 C CA . ALA A 1 115 ? 18.583 -3.681 -27.249 1.00 58.62 115 ALA A CA 1
ATOM 930 C C . ALA A 1 115 ? 19.732 -3.682 -28.288 1.00 58.62 115 ALA A C 1
ATOM 932 O O . ALA A 1 115 ? 19.540 -3.281 -29.431 1.00 58.62 115 ALA A O 1
ATOM 933 N N . ALA A 1 116 ? 20.947 -4.058 -27.879 1.00 60.66 116 ALA A N 1
ATOM 934 C CA . ALA A 1 116 ? 22.162 -3.974 -28.682 1.00 60.66 116 ALA A CA 1
ATOM 935 C C . ALA A 1 116 ? 22.448 -5.249 -29.498 1.00 60.66 116 ALA A C 1
ATOM 937 O O . ALA A 1 116 ? 23.235 -5.174 -30.432 1.00 60.66 116 ALA A O 1
ATOM 938 N N . ASN A 1 117 ? 21.811 -6.386 -29.189 1.00 51.25 117 ASN A N 1
ATOM 939 C CA . ASN A 1 117 ? 21.856 -7.613 -29.993 1.00 51.25 117 ASN A CA 1
ATOM 940 C C . ASN A 1 117 ? 20.490 -8.315 -29.952 1.00 51.25 117 ASN A C 1
ATOM 942 O O . ASN A 1 117 ? 19.881 -8.361 -28.889 1.00 51.25 117 ASN A O 1
ATOM 946 N N . ASP A 1 118 ? 20.031 -8.752 -31.134 1.00 59.88 118 ASP A N 1
ATOM 947 C CA . ASP A 1 118 ? 18.789 -9.468 -31.519 1.00 59.88 118 ASP A CA 1
ATOM 948 C C . ASP A 1 118 ? 17.418 -9.015 -30.973 1.00 59.88 118 ASP A C 1
ATOM 950 O O . ASP A 1 118 ? 16.387 -9.458 -31.479 1.00 59.88 118 ASP A O 1
ATOM 954 N N . GLY A 1 119 ? 17.371 -8.079 -30.026 1.00 51.59 119 GLY A N 1
ATOM 955 C CA . GLY A 1 119 ? 16.128 -7.502 -29.519 1.00 51.59 119 GLY A CA 1
ATOM 956 C C . GLY A 1 119 ? 15.262 -8.475 -28.714 1.00 51.59 119 GLY A C 1
ATOM 957 O O . GLY A 1 119 ? 14.120 -8.128 -28.418 1.00 51.59 119 GLY A O 1
ATOM 958 N N . SER A 1 120 ? 15.777 -9.654 -28.343 1.00 60.09 120 SER A N 1
ATOM 959 C CA . SER A 1 120 ? 15.020 -10.661 -27.586 1.00 60.09 120 SER A CA 1
ATOM 960 C C . SER A 1 120 ? 14.683 -10.218 -26.159 1.00 60.09 120 SER A C 1
ATOM 962 O O . SER A 1 120 ? 13.674 -10.649 -25.613 1.00 60.09 120 SER A O 1
ATOM 964 N N . GLY A 1 121 ? 15.462 -9.299 -25.573 1.00 52.69 121 GLY A N 1
ATOM 965 C CA . GLY A 1 121 ? 15.109 -8.615 -24.325 1.00 52.69 121 GLY A CA 1
ATOM 966 C C . GLY A 1 121 ? 15.010 -9.512 -23.086 1.00 52.69 121 GLY A C 1
ATOM 967 O O . GLY A 1 121 ? 14.593 -9.014 -22.040 1.00 52.69 121 GLY A O 1
ATOM 968 N N . GLU A 1 122 ? 15.399 -10.783 -23.177 1.00 50.34 122 GLU A N 1
ATOM 969 C CA . GLU A 1 122 ? 15.422 -11.705 -22.043 1.00 50.34 122 GLU A CA 1
ATOM 970 C C . GLU A 1 122 ? 16.655 -11.451 -21.159 1.00 50.34 122 GLU A C 1
ATOM 972 O O . GLU A 1 122 ? 17.721 -11.052 -21.641 1.00 50.34 122 GLU A O 1
ATOM 977 N N . ALA A 1 123 ? 16.461 -11.616 -19.850 1.00 50.81 123 ALA A N 1
ATOM 978 C CA . ALA A 1 123 ? 17.493 -11.574 -18.818 1.00 50.81 123 ALA A CA 1
ATOM 979 C C . ALA A 1 123 ? 17.818 -12.995 -18.353 1.00 50.81 123 ALA A C 1
ATOM 981 O O . ALA A 1 123 ? 16.865 -13.803 -18.263 1.00 50.81 123 ALA A O 1
#

Radius of gyration: 19.47 Å; chains: 1; bounding box: 46×52×46 Å

Foldseek 3Di:
DVVVVVVVVVVVVVVVPPPFQKDWDQQQPPPHTKIWGAPPVQQWIWTQHVVNVGPTDTDHHDPPDDPQWTWADDPAHIWTWRDDPFKIKIFGWGQDNVVRDIDGDDMDMGGFDDCPPPNPRHD

Sequence (123 aa):
MKKLLALITVLSISSFAFAQDKIVKDIDFDGKNDTVYIDQKALQIVCRLSTQNFKKLRSKEIEMSSDNTYVKATRNGFELRNNWMRAGYACQFRYEKVEKSIRLIGITEYAFGNAANDGSGEA

Secondary structure (DSSP, 8-state):
-HHHHHHHHHHHHHHGGG---EEEE-SSSSSS-EEEEEETTTTEEEEE-GGGTT-EEEEEE-TT--TTEEEEEETTEEEEEEE-SSEEEEEEEEEETTTTEEEEEEEEEEEPPPTTSSS----

pLDDT: mean 86.41, std 14.53, range [50.34, 98.25]